Protein AF-A0A931P607-F1 (afdb_monomer_lite)

Sequence (174 aa):
MGYLLAFLASALWGLTYTLDEKVLEDLPPVKVYFLHCVVGMFISGSVWLANGGRPLGLLPSSAETANRRILLASMLIGCVAGLAIVISIVRLGASLAAILEISYPIFVLVFSWLLFGKTTNRSVLVGGSLIFLGSAIIILFGHDGPKSSHAASTRLDDPSPTVDSALESVDSSD

Radius of gyration: 27.53 Å; chains: 1; bounding box: 103×30×63 Å

Structure (mmCIF, N/CA/C/O backbone):
data_AF-A0A931P607-F1
#
_entry.id   AF-A0A931P607-F1
#
loop_
_atom_site.group_PDB
_atom_site.id
_atom_site.type_symbol
_atom_site.label_atom_id
_atom_site.label_alt_id
_atom_site.label_comp_id
_atom_site.label_asym_id
_atom_site.label_entity_id
_atom_site.label_seq_id
_atom_site.pdbx_PDB_ins_code
_atom_site.Cartn_x
_atom_site.Cartn_y
_atom_site.Cartn_z
_atom_site.occupancy
_atom_site.B_iso_or_equiv
_atom_site.auth_seq_id
_atom_site.auth_comp_id
_atom_site.auth_asym_id
_atom_site.auth_atom_id
_atom_site.pdbx_PDB_model_num
ATOM 1 N N . MET A 1 1 ? 14.491 14.700 -4.937 1.00 83.94 1 MET A N 1
ATOM 2 C CA . MET A 1 1 ? 13.032 14.695 -5.182 1.00 83.94 1 MET A CA 1
ATOM 3 C C . MET A 1 1 ? 12.350 13.427 -4.662 1.00 83.94 1 MET A C 1
ATOM 5 O O . MET A 1 1 ? 11.418 13.555 -3.885 1.00 83.94 1 MET A O 1
ATOM 9 N N . GLY A 1 2 ? 12.823 12.217 -5.003 1.00 92.25 2 GLY A N 1
ATOM 10 C CA . GLY A 1 2 ? 12.160 10.957 -4.609 1.00 92.25 2 GLY A CA 1
ATOM 11 C C . GLY A 1 2 ? 11.927 10.768 -3.102 1.00 92.25 2 GLY A C 1
ATOM 12 O O . GLY A 1 2 ? 10.820 10.422 -2.710 1.00 92.25 2 GLY A O 1
ATOM 13 N N . TYR A 1 3 ? 12.917 11.072 -2.254 1.00 92.50 3 TYR A N 1
ATOM 14 C CA . TYR A 1 3 ? 12.766 10.963 -0.793 1.00 92.50 3 TYR A CA 1
ATOM 15 C C . TYR A 1 3 ? 11.637 11.837 -0.230 1.00 92.50 3 TYR A C 1
ATOM 17 O O . TYR A 1 3 ? 10.894 11.390 0.636 1.00 92.50 3 TYR A O 1
ATOM 25 N N . LEU A 1 4 ? 11.476 13.057 -0.753 1.00 95.44 4 LEU A N 1
ATOM 26 C CA . LEU A 1 4 ? 10.411 13.967 -0.332 1.00 95.44 4 LEU A CA 1
ATOM 27 C C . LEU A 1 4 ? 9.031 13.426 -0.727 1.00 95.44 4 LEU A C 1
ATOM 29 O O . LEU A 1 4 ? 8.118 13.433 0.090 1.00 95.44 4 LEU A O 1
ATOM 33 N N . LEU A 1 5 ? 8.896 12.916 -1.955 1.00 92.81 5 LEU A N 1
ATOM 34 C CA . LEU A 1 5 ? 7.649 12.309 -2.429 1.00 92.81 5 LEU A CA 1
ATOM 35 C C . LEU A 1 5 ? 7.297 11.042 -1.642 1.00 92.81 5 LEU A C 1
ATOM 37 O O . LEU A 1 5 ? 6.137 10.854 -1.303 1.00 92.81 5 LEU A O 1
ATOM 41 N N . ALA A 1 6 ? 8.283 10.202 -1.313 1.00 92.06 6 ALA A N 1
ATOM 42 C CA . ALA A 1 6 ? 8.070 9.003 -0.502 1.00 92.06 6 ALA A CA 1
ATOM 43 C C . ALA A 1 6 ? 7.643 9.349 0.933 1.00 92.06 6 ALA A C 1
ATOM 45 O O . ALA A 1 6 ? 6.744 8.716 1.481 1.00 92.06 6 ALA A O 1
ATOM 46 N N . PHE A 1 7 ? 8.244 10.384 1.526 1.00 94.25 7 PHE A N 1
ATOM 47 C CA . PHE A 1 7 ? 7.842 10.877 2.840 1.00 94.25 7 PHE A CA 1
ATOM 48 C C . PHE A 1 7 ? 6.417 11.446 2.823 1.00 94.25 7 PHE A C 1
ATOM 50 O O . PHE A 1 7 ? 5.600 11.084 3.666 1.00 94.25 7 PHE A O 1
ATOM 57 N N . LEU A 1 8 ? 6.093 12.279 1.829 1.00 96.06 8 LEU A N 1
ATOM 58 C CA . LEU A 1 8 ? 4.743 12.813 1.654 1.00 96.06 8 LEU A CA 1
ATOM 59 C C . LEU A 1 8 ? 3.720 11.692 1.429 1.00 96.06 8 LEU A C 1
ATOM 61 O O . LEU A 1 8 ? 2.646 11.719 2.020 1.00 96.06 8 LEU A O 1
ATOM 65 N N . ALA A 1 9 ? 4.064 10.687 0.621 1.00 93.88 9 ALA A N 1
ATOM 66 C CA . ALA A 1 9 ? 3.220 9.520 0.401 1.00 93.88 9 ALA A CA 1
ATOM 67 C C . ALA A 1 9 ? 2.968 8.750 1.703 1.00 93.88 9 ALA A C 1
ATOM 69 O O . ALA A 1 9 ? 1.833 8.367 1.949 1.00 93.88 9 ALA A O 1
ATOM 70 N N . SER A 1 10 ? 3.983 8.574 2.553 1.00 93.75 10 SER A N 1
ATOM 71 C CA . SER A 1 10 ? 3.824 7.937 3.868 1.00 93.75 10 SER A CA 1
ATOM 72 C C . SER A 1 10 ? 2.842 8.704 4.763 1.00 93.75 10 SER A C 1
ATOM 74 O O . SER A 1 10 ? 1.935 8.112 5.345 1.00 93.75 10 SER A O 1
ATOM 76 N N . ALA A 1 11 ? 2.955 10.037 4.811 1.00 96.38 11 ALA A N 1
ATOM 77 C CA . ALA A 1 11 ? 2.026 10.875 5.568 1.00 96.38 11 ALA A CA 1
ATOM 78 C C . ALA A 1 11 ? 0.586 10.787 5.029 1.00 96.38 11 ALA A C 1
ATOM 80 O O . ALA A 1 11 ? -0.360 10.670 5.807 1.00 96.38 11 ALA A O 1
ATOM 81 N N . LEU A 1 12 ? 0.419 10.808 3.702 1.00 96.31 12 LEU A N 1
ATOM 82 C CA . LEU A 1 12 ? -0.889 10.668 3.061 1.00 96.31 12 LEU A CA 1
ATOM 83 C C . LEU A 1 12 ? -1.493 9.284 3.289 1.00 96.31 12 LEU A C 1
ATOM 85 O O . LEU A 1 12 ? -2.678 9.209 3.585 1.00 96.31 12 LEU A O 1
ATOM 89 N N . TRP A 1 13 ? -0.695 8.216 3.229 1.00 94.50 13 TRP A N 1
ATOM 90 C CA . TRP A 1 13 ? -1.151 6.872 3.580 1.00 94.50 13 TRP A CA 1
ATOM 91 C C . TRP A 1 13 ? -1.656 6.825 5.022 1.00 94.50 13 TRP A C 1
ATOM 93 O O . TRP A 1 13 ? -2.774 6.377 5.246 1.00 94.50 13 TRP A O 1
ATOM 103 N N . GLY A 1 14 ? -0.915 7.381 5.986 1.00 95.44 14 GLY A N 1
ATOM 104 C CA . GLY A 1 14 ? -1.381 7.470 7.375 1.00 95.44 14 GLY A CA 1
ATOM 105 C C . GLY A 1 14 ? -2.727 8.197 7.527 1.00 95.44 14 GLY A C 1
ATOM 106 O O . GLY A 1 14 ? -3.585 7.751 8.286 1.00 95.44 14 GLY A O 1
ATOM 107 N N . LEU A 1 15 ? -2.948 9.279 6.772 1.00 96.50 15 LEU A N 1
ATOM 108 C CA . LEU A 1 15 ? -4.238 9.97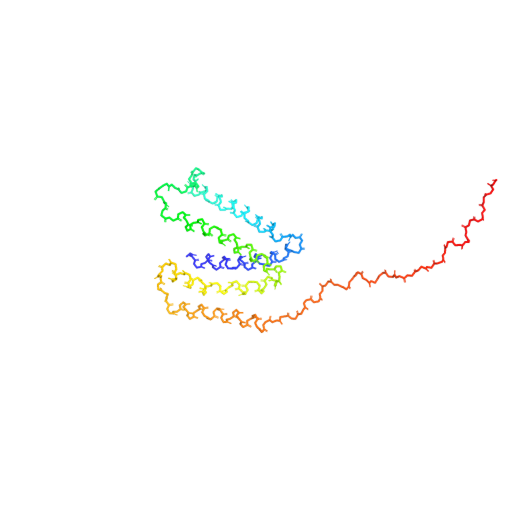5 6.730 1.00 96.50 15 LEU A CA 1
ATOM 109 C C . LEU A 1 15 ? -5.335 9.130 6.060 1.00 96.50 15 LEU A C 1
ATOM 111 O O . LEU A 1 15 ? -6.462 9.106 6.541 1.00 96.50 15 LEU A O 1
ATOM 115 N N . THR A 1 16 ? -5.025 8.419 4.975 1.00 96.25 16 THR A N 1
ATOM 116 C CA . THR A 1 16 ? -5.976 7.515 4.313 1.00 96.25 16 THR A CA 1
ATOM 117 C C . THR A 1 16 ? -6.469 6.439 5.273 1.00 96.25 16 THR A C 1
ATOM 119 O O . THR A 1 16 ? -7.667 6.217 5.341 1.00 96.25 16 THR A O 1
ATOM 122 N N . TYR A 1 17 ? -5.589 5.844 6.081 1.00 96.00 17 TYR A N 1
ATOM 123 C CA . TYR A 1 17 ? -5.980 4.843 7.078 1.00 96.00 17 TYR A CA 1
ATOM 124 C C . TYR A 1 17 ? -7.013 5.373 8.085 1.00 96.00 17 TYR A C 1
ATOM 126 O O . TYR A 1 17 ? -7.992 4.688 8.378 1.00 96.00 17 TYR A O 1
ATOM 134 N N . THR A 1 18 ? -6.819 6.588 8.607 1.00 96.25 18 THR A N 1
ATOM 135 C CA . THR A 1 18 ? -7.742 7.177 9.594 1.00 96.25 18 THR A CA 1
ATOM 136 C C . THR A 1 18 ? -9.065 7.614 8.968 1.00 96.25 18 THR A C 1
ATOM 138 O O . THR A 1 18 ? -10.119 7.456 9.583 1.00 96.25 18 THR A O 1
ATOM 141 N N . LEU A 1 19 ? -9.033 8.128 7.735 1.00 96.75 19 LEU A N 1
ATOM 142 C CA . LEU A 1 19 ? -10.242 8.452 6.980 1.00 96.75 19 LEU A CA 1
ATOM 143 C C . LEU A 1 19 ? -11.027 7.190 6.611 1.00 96.75 19 LEU A C 1
ATOM 145 O O . LEU A 1 19 ? -12.242 7.167 6.795 1.00 96.75 19 LEU A O 1
ATOM 149 N N . ASP A 1 20 ? -10.348 6.141 6.149 1.00 96.44 20 ASP A N 1
ATOM 150 C CA . ASP A 1 20 ? -10.968 4.867 5.791 1.00 96.44 20 ASP A CA 1
ATOM 151 C C . ASP A 1 20 ? -11.638 4.230 7.003 1.00 96.44 20 ASP A C 1
ATOM 153 O O . ASP A 1 20 ? -12.790 3.824 6.897 1.00 96.44 20 ASP A O 1
ATOM 157 N N . GLU A 1 21 ? -10.985 4.202 8.170 1.00 96.12 21 GLU A N 1
ATOM 158 C CA . GLU A 1 21 ? -11.602 3.702 9.407 1.00 96.12 21 GLU A CA 1
ATOM 159 C C . GLU A 1 21 ? -12.922 4.411 9.711 1.00 96.12 21 GLU A C 1
ATOM 161 O O . GLU A 1 21 ? -13.906 3.742 10.014 1.00 96.12 21 GLU A O 1
ATOM 166 N N . LYS A 1 22 ? -12.981 5.738 9.535 1.00 96.25 22 LYS A N 1
ATOM 167 C CA . LYS A 1 22 ? -14.218 6.495 9.743 1.00 96.25 22 LYS A CA 1
ATOM 168 C C . LYS A 1 22 ? -15.275 6.210 8.674 1.00 96.25 22 LYS A C 1
ATOM 170 O O . LYS A 1 22 ? -16.445 6.053 9.000 1.00 96.25 22 LYS A O 1
ATOM 175 N N . VAL A 1 23 ? -14.890 6.150 7.400 1.00 96.69 23 VAL A N 1
ATOM 176 C CA . VAL A 1 23 ? -15.819 5.895 6.284 1.00 96.69 23 VAL A CA 1
ATOM 177 C C . VAL A 1 23 ? -16.385 4.470 6.333 1.00 96.69 23 VAL A C 1
ATOM 179 O O . VAL A 1 23 ? -17.532 4.238 5.946 1.00 96.69 23 VAL A O 1
ATOM 182 N N . LEU A 1 24 ? -15.598 3.511 6.820 1.00 96.44 24 LEU A N 1
ATOM 183 C CA . LEU A 1 24 ? -15.982 2.106 6.944 1.00 96.44 24 LEU A CA 1
ATOM 184 C C . LEU A 1 24 ? -16.985 1.838 8.074 1.00 96.44 24 LEU A C 1
ATOM 186 O O . LEU A 1 24 ? -17.543 0.743 8.119 1.00 96.44 24 LEU A O 1
ATOM 190 N N . GLU A 1 25 ? -17.255 2.816 8.946 1.00 95.81 25 GLU A N 1
ATOM 191 C CA . GLU A 1 25 ? -18.375 2.744 9.895 1.00 95.81 25 GLU A CA 1
ATOM 192 C C . GLU A 1 25 ? -19.729 2.733 9.165 1.00 95.81 25 GLU A C 1
ATOM 194 O O . GLU A 1 25 ? -20.656 2.047 9.594 1.00 95.81 25 GLU A O 1
ATOM 199 N N . ASP A 1 26 ? -19.820 3.431 8.027 1.00 96.56 26 ASP A N 1
ATOM 200 C CA . ASP A 1 26 ? -21.071 3.634 7.288 1.00 96.56 26 ASP A CA 1
ATOM 201 C C . ASP A 1 26 ? -21.136 2.852 5.963 1.00 96.56 26 ASP A C 1
ATOM 203 O O . ASP A 1 26 ? -22.215 2.653 5.395 1.00 96.56 26 ASP A O 1
ATOM 207 N N . LEU A 1 27 ? -19.989 2.422 5.420 1.00 96.31 27 LEU A N 1
ATOM 208 C CA . LEU A 1 27 ? -19.894 1.817 4.090 1.00 96.31 27 LEU A CA 1
ATOM 209 C C . LEU A 1 27 ? -19.174 0.460 4.093 1.00 96.31 27 LEU A C 1
ATOM 211 O O . LEU A 1 27 ? -18.179 0.274 4.787 1.00 96.31 27 LEU A O 1
ATOM 215 N N . PRO A 1 28 ? -19.599 -0.493 3.238 1.00 96.38 28 PRO A N 1
ATOM 216 C CA . PRO A 1 28 ? -18.930 -1.784 3.140 1.00 96.38 28 PRO A CA 1
ATOM 217 C C . PRO A 1 28 ? -17.522 -1.653 2.517 1.00 96.38 28 PRO A C 1
ATOM 219 O O . PRO A 1 28 ? -17.361 -0.912 1.539 1.00 96.38 28 PRO A O 1
ATOM 222 N N . PRO A 1 29 ? -16.527 -2.451 2.968 1.00 95.25 29 PRO A N 1
ATOM 223 C CA . PRO A 1 29 ? -15.130 -2.393 2.510 1.00 95.25 29 PRO A CA 1
ATOM 224 C C . PRO A 1 29 ? -14.944 -2.400 0.997 1.00 95.25 29 PRO A C 1
ATOM 226 O O . PRO A 1 29 ? -14.197 -1.602 0.437 1.00 95.25 29 PRO A O 1
ATOM 229 N N . VAL A 1 30 ? -15.673 -3.284 0.313 1.00 96.62 30 VAL A N 1
ATOM 230 C CA . VAL A 1 30 ? -15.585 -3.438 -1.144 1.00 96.62 30 VAL A CA 1
ATOM 231 C C . VAL A 1 30 ? -15.997 -2.150 -1.861 1.00 96.62 30 VAL A C 1
ATOM 233 O O . VAL A 1 30 ? -15.389 -1.790 -2.865 1.00 96.62 30 VAL A O 1
ATOM 236 N N . LYS A 1 31 ? -17.000 -1.428 -1.342 1.00 96.44 31 LYS A N 1
ATOM 237 C CA . LYS A 1 31 ? -17.488 -0.178 -1.939 1.00 96.44 31 LYS A CA 1
ATOM 238 C C . LYS A 1 31 ? -16.485 0.957 -1.749 1.00 96.44 31 LYS A C 1
ATOM 240 O O . LYS A 1 31 ? -16.245 1.698 -2.699 1.00 96.44 31 LYS A O 1
ATOM 245 N N . VAL A 1 32 ? -15.891 1.068 -0.559 1.00 96.81 32 VAL A N 1
ATOM 246 C CA . VAL A 1 32 ? -14.844 2.063 -0.271 1.00 96.81 32 VAL A CA 1
ATOM 247 C C . VAL A 1 32 ? -13.635 1.829 -1.176 1.00 96.81 32 VAL A C 1
ATOM 249 O O . VAL A 1 32 ? -13.214 2.737 -1.891 1.00 96.81 32 VAL A O 1
ATOM 252 N N . TYR A 1 33 ? -13.156 0.584 -1.257 1.00 97.06 33 TYR A N 1
ATOM 253 C CA . TYR A 1 33 ? -12.024 0.246 -2.116 1.00 97.06 33 TYR A CA 1
ATOM 254 C C . TYR A 1 33 ? -12.319 0.473 -3.607 1.00 97.06 33 TYR A C 1
ATOM 256 O O . TYR A 1 33 ? -11.494 1.029 -4.332 1.00 97.06 33 TYR A O 1
ATOM 264 N N . PHE A 1 34 ? -13.518 0.112 -4.074 1.00 97.25 34 PHE A N 1
ATOM 265 C CA . PHE A 1 34 ? -13.935 0.400 -5.446 1.00 97.25 34 PHE A CA 1
ATOM 266 C C . PHE A 1 34 ? -13.897 1.904 -5.747 1.00 97.25 34 PHE A C 1
ATOM 268 O O . PHE A 1 34 ? -13.404 2.308 -6.801 1.00 97.25 34 PHE A O 1
ATOM 275 N N . LEU A 1 35 ? -14.355 2.745 -4.814 1.00 96.50 35 LEU A N 1
ATOM 276 C CA . LEU A 1 35 ? -14.302 4.196 -4.974 1.00 96.50 35 LEU A CA 1
ATOM 277 C C . LEU A 1 35 ? -12.855 4.714 -5.023 1.00 96.50 35 LEU A C 1
ATOM 279 O O . LEU A 1 35 ? -12.555 5.555 -5.870 1.00 96.50 35 LEU A O 1
ATOM 283 N N . HIS A 1 36 ? -11.943 4.164 -4.210 1.00 95.50 36 HIS A N 1
ATOM 284 C CA . HIS A 1 36 ? -10.504 4.444 -4.318 1.00 95.50 36 HIS A CA 1
ATOM 285 C C . HIS A 1 36 ? -9.956 4.109 -5.706 1.00 95.50 36 HIS A C 1
ATOM 287 O O . HIS A 1 36 ? -9.235 4.919 -6.289 1.00 95.50 36 HIS A O 1
ATOM 293 N N . CYS A 1 37 ? -10.326 2.960 -6.280 1.00 96.00 37 CYS A N 1
ATOM 294 C CA . CYS A 1 37 ? -9.915 2.598 -7.636 1.00 96.00 37 CYS A CA 1
ATOM 295 C C . CYS A 1 37 ? -10.455 3.577 -8.686 1.00 96.00 37 CYS A C 1
ATOM 297 O O . CYS A 1 37 ? -9.711 3.980 -9.579 1.00 96.00 37 CYS A O 1
ATOM 299 N N . VAL A 1 38 ? -11.722 3.987 -8.578 1.00 96.94 38 VAL A N 1
ATOM 300 C CA . VAL A 1 38 ? -12.342 4.942 -9.510 1.00 96.94 38 VAL A CA 1
ATOM 301 C C . VAL A 1 38 ? -11.657 6.306 -9.431 1.00 96.94 38 VAL A C 1
ATOM 303 O O . VAL A 1 38 ? -11.232 6.839 -10.455 1.00 96.94 38 VAL A O 1
ATOM 306 N N . VAL A 1 39 ? -11.485 6.858 -8.228 1.00 96.50 39 VAL A N 1
ATOM 307 C CA . VAL A 1 39 ? -10.801 8.145 -8.027 1.00 96.50 39 VAL A CA 1
ATOM 308 C C . VAL A 1 39 ? -9.342 8.058 -8.484 1.00 96.50 39 VAL A C 1
ATOM 310 O O . VAL A 1 39 ? -8.874 8.922 -9.225 1.00 96.50 39 VAL A O 1
ATOM 313 N N . GLY A 1 40 ? -8.641 6.980 -8.125 1.00 94.56 40 GLY A N 1
ATOM 314 C CA . GLY A 1 40 ? -7.271 6.719 -8.558 1.00 94.56 40 GLY A CA 1
ATOM 315 C C . GLY A 1 40 ? -7.137 6.643 -10.079 1.00 94.56 40 GLY A C 1
ATOM 316 O O . GLY A 1 40 ? -6.198 7.214 -10.635 1.00 94.56 40 GLY A O 1
ATOM 317 N N . MET A 1 41 ? -8.094 6.019 -10.770 1.00 94.12 41 MET A N 1
ATOM 318 C CA . MET A 1 41 ? -8.156 5.978 -12.234 1.00 94.12 41 MET A CA 1
ATOM 319 C C . MET A 1 41 ? -8.306 7.380 -12.835 1.00 94.12 41 MET A C 1
ATOM 321 O O . MET A 1 41 ? -7.591 7.708 -13.779 1.00 94.12 41 MET A O 1
ATOM 325 N N . PHE A 1 42 ? -9.179 8.232 -12.288 1.00 96.12 42 PHE A N 1
ATOM 326 C CA . PHE A 1 42 ? -9.340 9.602 -12.786 1.00 96.12 42 PHE A CA 1
ATOM 327 C C . PHE A 1 42 ? -8.096 10.461 -12.553 1.00 96.12 42 PHE A C 1
ATOM 329 O O . PHE A 1 42 ? -7.669 11.164 -13.469 1.00 96.12 42 PHE A O 1
ATOM 336 N N . ILE A 1 43 ? -7.483 10.385 -11.369 1.00 95.44 43 ILE A N 1
ATOM 337 C CA . ILE A 1 43 ? -6.266 11.146 -11.052 1.00 95.44 43 ILE A CA 1
ATOM 338 C C . ILE A 1 43 ? -5.113 10.689 -11.953 1.00 95.44 43 ILE A C 1
ATOM 340 O O . ILE A 1 43 ? -4.512 11.502 -12.656 1.00 95.44 43 ILE A O 1
ATOM 344 N N . SER A 1 44 ? -4.827 9.385 -11.974 1.00 91.75 44 SER A N 1
ATOM 345 C CA . SER A 1 44 ? -3.722 8.828 -12.764 1.00 91.75 44 SER A CA 1
ATOM 346 C C . SER A 1 44 ? -3.944 8.995 -14.268 1.00 91.75 44 SER A C 1
ATOM 348 O O . SER A 1 44 ? -3.019 9.387 -14.978 1.00 91.75 44 SER A O 1
ATOM 350 N N . GLY A 1 45 ? -5.172 8.792 -14.750 1.00 91.31 45 GLY A N 1
ATOM 351 C CA . GLY A 1 45 ? -5.549 9.011 -16.143 1.00 91.31 45 GLY A CA 1
ATOM 352 C C . GLY A 1 45 ? -5.386 10.469 -16.567 1.00 91.31 45 GLY A C 1
ATOM 353 O O . GLY A 1 45 ? -4.810 10.734 -17.620 1.00 91.31 45 GLY A O 1
ATOM 354 N N . SER A 1 46 ? -5.805 11.422 -15.729 1.00 92.88 46 SER A N 1
ATOM 355 C CA . SER A 1 46 ? -5.647 12.857 -16.011 1.00 92.88 46 SER A CA 1
ATOM 356 C C . SER A 1 46 ? -4.176 13.262 -16.088 1.00 92.88 46 SER A C 1
ATOM 358 O O . SER A 1 46 ? -3.776 13.953 -17.022 1.00 92.88 46 SER A O 1
ATOM 360 N N . VAL A 1 47 ? -3.350 12.788 -15.148 1.00 93.25 47 VAL A N 1
ATOM 361 C CA . VAL A 1 47 ? -1.899 13.031 -15.166 1.00 93.25 47 VAL A CA 1
ATOM 362 C C . VAL A 1 47 ? -1.266 12.406 -16.409 1.00 93.25 47 VAL A C 1
ATOM 364 O O . VAL A 1 47 ? -0.456 13.050 -17.070 1.00 93.25 47 VAL A O 1
ATOM 367 N N . TRP A 1 48 ? -1.642 11.181 -16.771 1.00 90.12 48 TRP A N 1
ATOM 368 C CA . TRP A 1 48 ? -1.117 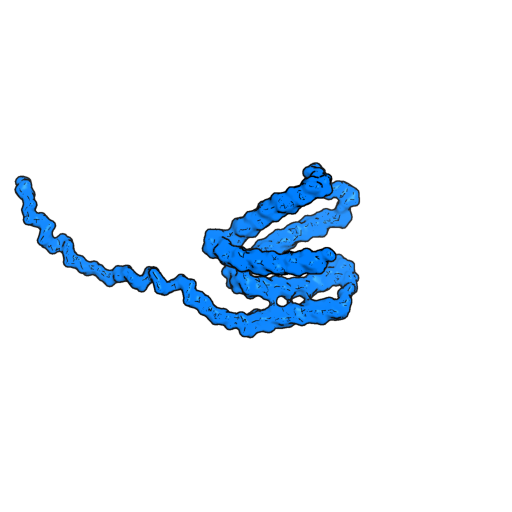10.516 -17.962 1.00 90.12 48 TRP A CA 1
ATOM 369 C C . TRP A 1 48 ? -1.464 11.268 -19.255 1.00 90.12 48 TRP A C 1
ATOM 371 O O . TRP A 1 48 ? -0.575 11.515 -20.070 1.00 90.12 48 TRP A O 1
ATOM 381 N N . LEU A 1 49 ? -2.716 11.710 -19.415 1.00 91.12 49 LEU A N 1
ATOM 382 C CA . LEU A 1 49 ? -3.140 12.532 -20.555 1.00 91.12 49 LEU A CA 1
ATOM 383 C C . LEU A 1 49 ? -2.395 13.875 -20.600 1.00 91.12 49 LEU A C 1
ATOM 385 O O . LEU A 1 49 ? -1.929 14.280 -21.664 1.00 91.12 49 LEU A O 1
ATOM 389 N N . ALA A 1 50 ? -2.213 14.534 -19.451 1.00 92.38 50 ALA A N 1
ATOM 390 C CA . ALA A 1 50 ? -1.464 15.789 -19.354 1.00 92.38 50 ALA A CA 1
ATOM 391 C C . ALA A 1 50 ? 0.018 15.638 -19.751 1.00 92.38 50 ALA A C 1
ATOM 393 O O . ALA A 1 50 ? 0.627 16.591 -20.229 1.00 92.38 50 ALA A O 1
ATOM 394 N N . ASN A 1 51 ? 0.585 14.438 -19.606 1.00 89.88 51 ASN A N 1
ATOM 395 C CA . ASN A 1 51 ? 1.952 14.110 -20.020 1.00 89.88 51 ASN A CA 1
ATOM 396 C C . ASN A 1 51 ? 2.039 13.566 -21.463 1.00 89.88 51 ASN A C 1
ATOM 398 O O . ASN A 1 51 ? 3.043 12.964 -21.840 1.00 89.88 51 ASN A O 1
ATOM 402 N N . GLY A 1 52 ? 1.003 13.766 -22.287 1.00 86.81 52 GLY A N 1
ATOM 403 C CA . GLY A 1 52 ? 0.991 13.356 -23.696 1.00 86.81 52 GLY A CA 1
ATOM 404 C C . GLY A 1 52 ? 0.575 11.902 -23.934 1.00 86.81 52 GLY A C 1
ATOM 405 O O . GLY A 1 52 ? 0.750 11.384 -25.041 1.00 86.81 52 GLY A O 1
ATOM 406 N N . GLY A 1 53 ? 0.014 11.238 -22.920 1.00 83.62 53 GLY A N 1
ATOM 407 C CA . GLY A 1 53 ? -0.581 9.914 -23.043 1.00 83.62 53 GLY A CA 1
ATOM 408 C C . GLY A 1 53 ? -1.689 9.885 -24.097 1.00 83.62 53 GLY A C 1
ATOM 409 O O . GLY A 1 53 ? -2.557 10.756 -24.136 1.00 83.62 53 GLY A O 1
ATOM 410 N N . ARG A 1 54 ? -1.664 8.883 -24.980 1.00 84.69 54 ARG A N 1
ATOM 411 C CA . ARG A 1 54 ? -2.688 8.686 -26.016 1.00 84.69 54 ARG A CA 1
ATOM 412 C C . ARG A 1 54 ? -3.610 7.550 -25.594 1.00 84.69 54 ARG A C 1
ATOM 414 O O . ARG A 1 54 ? -3.081 6.457 -25.431 1.00 84.69 54 ARG A O 1
ATOM 421 N N . PRO A 1 55 ? -4.946 7.723 -25.521 1.00 75.06 55 PRO A N 1
ATOM 422 C CA . PRO A 1 55 ? -5.878 6.692 -25.038 1.00 75.06 55 PRO A CA 1
ATOM 423 C C . PRO A 1 55 ? -5.735 5.344 -25.765 1.00 75.06 55 PRO A C 1
ATOM 425 O O . PRO A 1 55 ? -5.846 4.291 -25.146 1.00 75.06 55 PRO A O 1
ATOM 428 N N . LEU A 1 56 ? -5.385 5.364 -27.056 1.00 68.94 56 LEU A N 1
ATOM 429 C CA . LEU A 1 56 ? -5.130 4.156 -27.852 1.00 68.94 56 LEU A CA 1
ATOM 430 C C . LEU A 1 56 ? -3.830 3.406 -27.481 1.00 68.94 56 LEU A C 1
ATOM 432 O O . LEU A 1 56 ? -3.653 2.261 -27.876 1.00 68.94 56 LEU A O 1
ATOM 436 N N . GLY A 1 57 ? -2.928 4.045 -26.735 1.00 68.06 57 GLY A N 1
ATOM 437 C CA . GLY A 1 57 ? -1.676 3.491 -26.212 1.00 68.06 57 GLY A CA 1
ATOM 438 C C . GLY A 1 57 ? -1.785 2.926 -24.793 1.00 68.06 57 GLY A C 1
ATOM 439 O O . GLY A 1 57 ? -0.760 2.641 -24.186 1.00 68.06 57 GLY A O 1
ATOM 440 N N . LEU A 1 58 ? -3.000 2.774 -24.248 1.00 66.88 58 LEU A N 1
ATOM 441 C CA . LEU A 1 58 ? -3.224 2.091 -22.963 1.00 66.88 58 LEU A CA 1
ATOM 442 C C . LEU A 1 58 ? -2.829 0.612 -23.012 1.00 66.88 58 LEU A C 1
ATOM 444 O O . LEU A 1 58 ? -2.449 0.033 -21.995 1.00 66.88 58 LEU A O 1
ATOM 448 N N . LEU A 1 59 ? -2.942 -0.008 -24.188 1.00 66.56 59 LEU A N 1
ATOM 449 C CA . LEU A 1 59 ? -2.496 -1.375 -24.394 1.00 66.56 59 LEU A CA 1
ATOM 450 C C . LEU A 1 59 ? -1.005 -1.357 -24.744 1.00 66.56 59 LEU A C 1
ATOM 452 O O . LEU A 1 59 ? -0.634 -0.698 -25.720 1.00 66.56 59 LEU A O 1
ATOM 456 N N . PRO A 1 60 ? -0.153 -2.083 -23.993 1.00 64.06 60 PRO A N 1
ATOM 457 C CA . PRO A 1 60 ? 1.258 -2.188 -24.330 1.00 64.06 60 PRO A CA 1
ATOM 458 C C . PRO A 1 60 ? 1.384 -2.727 -25.754 1.00 64.06 60 PRO A C 1
ATOM 460 O O . PRO A 1 60 ? 0.776 -3.746 -26.104 1.00 64.06 60 PRO A O 1
ATOM 463 N N . SER A 1 61 ? 2.147 -2.021 -26.587 1.00 61.91 61 SER A N 1
ATOM 464 C CA . SER A 1 61 ? 2.388 -2.449 -27.964 1.00 61.91 61 SER A CA 1
ATOM 465 C C . SER A 1 61 ? 3.117 -3.801 -27.983 1.00 61.91 61 SER A C 1
ATOM 467 O O . SER A 1 61 ? 3.788 -4.189 -27.021 1.00 61.91 61 SER A O 1
ATOM 469 N N . SER A 1 62 ? 3.033 -4.530 -29.098 1.00 56.12 62 SER A N 1
ATOM 470 C CA . SER A 1 62 ? 3.729 -5.813 -29.296 1.00 56.12 62 SER A CA 1
ATOM 471 C C . SER A 1 62 ? 5.266 -5.730 -29.190 1.00 56.12 62 SER A C 1
ATOM 473 O O . SER A 1 62 ? 5.931 -6.762 -29.195 1.00 56.12 62 SER A O 1
ATOM 475 N N . ALA A 1 63 ? 5.844 -4.529 -29.062 1.00 50.88 63 ALA A N 1
ATOM 476 C CA . ALA A 1 63 ? 7.267 -4.309 -28.803 1.00 50.88 63 ALA A CA 1
ATOM 477 C C . ALA A 1 63 ? 7.612 -4.200 -27.296 1.00 50.88 63 ALA A C 1
ATOM 479 O O . ALA A 1 63 ? 8.743 -4.472 -26.910 1.00 50.88 63 ALA A O 1
ATOM 480 N N . GLU A 1 64 ? 6.644 -3.901 -26.418 1.00 57.28 64 GLU A N 1
ATOM 481 C CA . GLU A 1 64 ? 6.817 -3.804 -24.949 1.00 57.28 64 GLU A CA 1
ATOM 482 C C . GLU A 1 64 ? 6.430 -5.107 -24.214 1.00 57.28 64 GLU A C 1
ATOM 484 O O . GLU A 1 64 ? 6.141 -5.147 -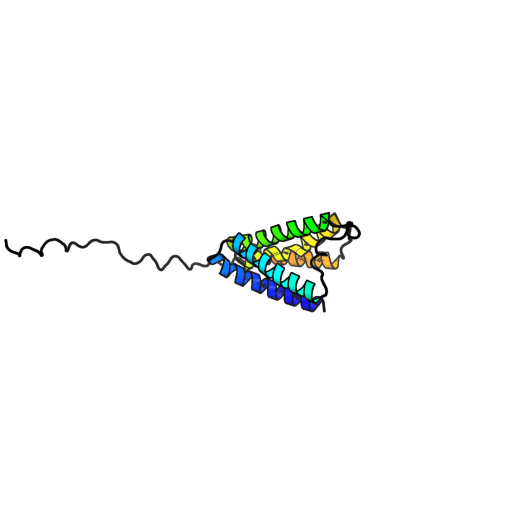23.017 1.00 57.28 64 GLU A O 1
ATOM 489 N N . THR A 1 65 ? 6.375 -6.222 -24.945 1.00 54.50 65 THR A N 1
ATOM 490 C CA . THR A 1 65 ? 5.692 -7.458 -24.516 1.00 54.50 65 THR A CA 1
ATOM 491 C C . THR A 1 65 ? 6.463 -8.274 -23.478 1.00 54.50 65 THR A C 1
ATOM 493 O O . THR A 1 65 ? 5.893 -9.188 -22.878 1.00 54.50 65 THR A O 1
ATOM 496 N N . ALA A 1 66 ? 7.722 -7.926 -23.198 1.00 55.28 66 ALA A N 1
ATOM 497 C CA . ALA A 1 66 ? 8.578 -8.682 -22.286 1.00 55.28 66 ALA A CA 1
ATOM 498 C C . ALA A 1 66 ? 8.010 -8.794 -20.860 1.00 55.28 66 ALA A C 1
ATOM 500 O O . ALA A 1 66 ? 8.386 -9.715 -20.142 1.00 55.28 66 ALA A O 1
ATOM 501 N N . ASN A 1 67 ? 7.067 -7.928 -20.457 1.00 73.69 67 ASN A N 1
ATOM 502 C CA . ASN A 1 67 ? 6.556 -7.940 -19.088 1.00 73.69 67 ASN A CA 1
ATOM 503 C C . ASN A 1 67 ? 5.036 -7.868 -18.909 1.00 73.69 67 ASN A C 1
ATOM 505 O O . ASN A 1 67 ? 4.569 -7.619 -17.799 1.00 73.69 67 ASN A O 1
ATOM 509 N N . ARG A 1 68 ? 4.234 -8.161 -19.944 1.00 79.4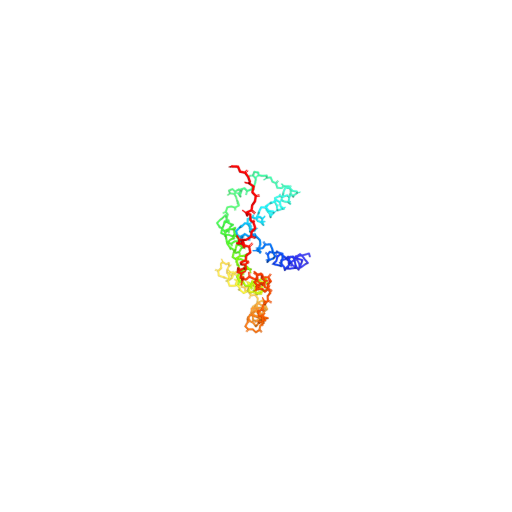4 68 ARG A N 1
ATOM 510 C CA . ARG A 1 68 ? 2.759 -8.107 -19.833 1.00 79.44 68 ARG A CA 1
ATOM 511 C C . ARG A 1 68 ? 2.209 -9.004 -18.717 1.00 79.44 68 ARG A C 1
ATOM 513 O O . ARG A 1 68 ? 1.244 -8.642 -18.053 1.00 79.44 68 ARG A O 1
ATOM 520 N N . ARG A 1 69 ? 2.829 -10.171 -18.498 1.00 83.56 69 ARG A N 1
ATOM 521 C CA . ARG A 1 69 ? 2.442 -11.103 -17.424 1.00 83.56 69 ARG A CA 1
ATOM 522 C C . ARG A 1 69 ? 2.738 -10.532 -16.038 1.00 83.56 69 ARG A C 1
ATOM 524 O O . ARG A 1 69 ? 1.876 -10.614 -15.174 1.00 83.56 69 ARG A O 1
ATOM 531 N N . ILE A 1 70 ? 3.916 -9.933 -15.844 1.00 86.25 70 ILE A N 1
ATOM 532 C CA . ILE A 1 70 ? 4.285 -9.299 -14.569 1.00 86.25 70 ILE A CA 1
ATOM 533 C C . ILE A 1 70 ? 3.420 -8.065 -14.316 1.00 86.25 70 ILE A C 1
ATOM 535 O O . ILE A 1 70 ? 2.972 -7.875 -13.193 1.00 86.25 70 ILE A O 1
ATOM 539 N N . LEU A 1 71 ? 3.113 -7.277 -15.351 1.00 86.31 71 LEU A N 1
ATOM 540 C CA . LEU A 1 71 ? 2.179 -6.158 -15.247 1.00 86.31 71 LEU A CA 1
ATOM 541 C C . LEU A 1 71 ? 0.799 -6.632 -14.776 1.00 86.31 71 LEU A C 1
ATOM 543 O O . LEU A 1 71 ? 0.297 -6.137 -13.773 1.00 86.31 71 LEU A O 1
ATOM 547 N N . LEU A 1 72 ? 0.214 -7.629 -15.450 1.00 87.38 72 LEU A N 1
ATOM 548 C CA . LEU A 1 72 ? -1.095 -8.167 -15.072 1.00 87.38 72 LEU A CA 1
ATOM 549 C C . LEU A 1 72 ? -1.082 -8.739 -13.648 1.00 87.38 72 LEU A C 1
ATOM 551 O O . LEU A 1 72 ? -1.990 -8.462 -12.868 1.00 87.38 72 LEU A O 1
ATOM 555 N N . ALA A 1 73 ? -0.039 -9.491 -13.290 1.00 90.81 73 ALA A N 1
ATOM 556 C CA . ALA A 1 73 ? 0.132 -10.011 -11.938 1.00 90.81 73 ALA A CA 1
ATOM 557 C C . ALA A 1 73 ? 0.235 -8.877 -10.907 1.00 90.81 73 ALA A C 1
ATOM 559 O O . ALA A 1 73 ? -0.433 -8.931 -9.882 1.00 90.81 73 ALA A O 1
ATOM 560 N N . SER A 1 74 ? 1.005 -7.825 -11.194 1.00 90.62 74 SER A N 1
ATOM 561 C CA . SER A 1 74 ? 1.149 -6.658 -10.319 1.00 90.62 74 SER A CA 1
ATOM 562 C C . SER A 1 74 ? -0.173 -5.922 -10.115 1.00 90.62 74 SER A C 1
ATOM 564 O O . SER A 1 74 ? -0.456 -5.504 -8.997 1.00 90.62 74 SER A O 1
ATOM 566 N N . MET A 1 75 ? -0.981 -5.762 -11.167 1.00 91.06 75 MET A N 1
ATOM 567 C CA . MET A 1 75 ? -2.299 -5.130 -11.060 1.00 91.06 75 MET A CA 1
ATOM 568 C C . MET A 1 75 ? -3.238 -5.968 -10.189 1.00 91.06 75 MET A C 1
ATOM 570 O O . MET A 1 75 ? -3.849 -5.441 -9.265 1.00 91.06 75 MET A O 1
ATOM 574 N N . LEU A 1 76 ? -3.301 -7.282 -10.429 1.00 94.38 76 LEU A N 1
ATOM 575 C CA . LEU A 1 76 ? -4.142 -8.189 -9.646 1.00 94.38 76 LEU A CA 1
ATOM 576 C C . LEU A 1 76 ? -3.716 -8.238 -8.175 1.00 94.38 76 LEU A C 1
ATOM 578 O O . LEU A 1 76 ? -4.555 -8.081 -7.292 1.00 94.38 76 LEU A O 1
ATOM 582 N N . ILE A 1 77 ? -2.420 -8.410 -7.905 1.00 95.75 77 ILE A N 1
ATOM 583 C CA . ILE A 1 77 ? -1.879 -8.455 -6.541 1.00 95.75 77 ILE A CA 1
ATOM 584 C C . ILE A 1 77 ? -2.097 -7.115 -5.838 1.00 95.75 77 ILE A C 1
ATOM 586 O O . ILE A 1 77 ? -2.506 -7.112 -4.683 1.00 95.75 77 ILE A O 1
ATOM 590 N N . GLY A 1 78 ? -1.891 -5.988 -6.527 1.00 94.81 78 GLY A N 1
ATOM 591 C CA . GLY A 1 78 ? -2.163 -4.658 -5.980 1.00 94.81 78 GLY A CA 1
ATOM 592 C C . GLY A 1 78 ? -3.632 -4.472 -5.594 1.00 94.81 78 GLY A C 1
ATOM 593 O O . GLY A 1 78 ? -3.916 -3.971 -4.508 1.00 94.81 78 GLY A O 1
ATOM 594 N N . CYS A 1 79 ? -4.564 -4.945 -6.429 1.00 95.38 79 CYS A N 1
ATOM 595 C CA . CYS A 1 79 ? -5.992 -4.916 -6.112 1.00 95.38 79 CYS A CA 1
ATOM 596 C C . CYS A 1 79 ? -6.347 -5.786 -4.902 1.00 95.38 79 CYS A C 1
ATOM 598 O O . CYS A 1 79 ? -7.085 -5.352 -4.018 1.00 95.38 79 CYS A O 1
ATOM 600 N N . VAL A 1 80 ? -5.801 -7.003 -4.840 1.00 97.19 80 VAL A N 1
ATOM 601 C CA . VAL A 1 80 ? -6.013 -7.913 -3.706 1.00 97.19 80 VAL A CA 1
ATOM 602 C C . VAL A 1 80 ? -5.420 -7.333 -2.421 1.00 97.19 80 VAL A C 1
ATOM 604 O O . VAL A 1 80 ? -6.080 -7.371 -1.387 1.00 97.19 80 VAL A O 1
ATOM 607 N N . ALA A 1 81 ? -4.217 -6.758 -2.480 1.00 96.69 81 ALA A N 1
ATOM 608 C CA . ALA A 1 81 ? -3.556 -6.136 -1.336 1.00 96.69 81 ALA A CA 1
ATOM 609 C C . ALA A 1 81 ? -4.340 -4.924 -0.815 1.00 96.69 81 ALA A C 1
ATOM 611 O O . ALA A 1 81 ? -4.599 -4.835 0.382 1.00 96.69 81 ALA A O 1
ATOM 612 N N . GLY A 1 82 ? -4.782 -4.034 -1.708 1.00 95.88 82 GLY A N 1
ATOM 613 C CA . GLY A 1 82 ? -5.583 -2.875 -1.323 1.00 95.88 82 GLY A CA 1
ATOM 614 C C . GLY A 1 82 ? -6.916 -3.272 -0.686 1.00 95.88 82 GLY A C 1
ATOM 615 O O . GLY A 1 82 ? -7.274 -2.750 0.367 1.00 95.88 82 GLY A O 1
ATOM 616 N N . LEU A 1 83 ? -7.614 -4.262 -1.251 1.00 96.94 83 LEU A N 1
ATOM 617 C CA . LEU A 1 83 ? -8.841 -4.779 -0.646 1.00 96.94 83 LEU A CA 1
ATOM 618 C C . LEU A 1 83 ? -8.575 -5.442 0.717 1.00 96.94 83 LEU A C 1
ATOM 620 O O . LEU A 1 83 ? -9.353 -5.254 1.651 1.00 96.94 83 LEU A O 1
ATOM 624 N N . ALA A 1 84 ? -7.477 -6.191 0.850 1.00 97.69 84 ALA A N 1
ATOM 625 C CA . ALA A 1 84 ? -7.086 -6.821 2.108 1.00 97.69 84 ALA A CA 1
ATOM 626 C C . ALA A 1 84 ? -6.793 -5.789 3.209 1.00 97.69 84 ALA A C 1
ATOM 628 O O . ALA A 1 84 ? -7.186 -6.014 4.351 1.00 97.69 84 ALA A O 1
ATOM 629 N N . ILE A 1 85 ? -6.169 -4.656 2.869 1.00 96.50 85 ILE A N 1
ATOM 630 C CA . ILE A 1 85 ? -5.934 -3.540 3.796 1.00 96.50 85 ILE A CA 1
ATOM 631 C C . ILE A 1 85 ? -7.254 -2.924 4.260 1.00 96.50 85 ILE A C 1
ATOM 633 O O . ILE A 1 85 ? -7.488 -2.801 5.456 1.00 96.50 85 ILE A O 1
ATOM 637 N N . VAL A 1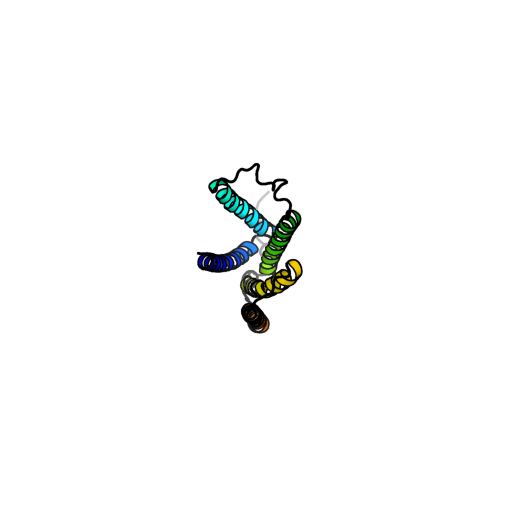 86 ? -8.163 -2.592 3.343 1.00 96.75 86 VAL A N 1
ATOM 638 C CA . VAL A 1 86 ? -9.453 -1.990 3.727 1.00 96.75 86 VAL A CA 1
ATOM 639 C C . VAL A 1 86 ? -10.257 -2.945 4.622 1.00 96.75 86 VAL A C 1
ATOM 641 O O . VAL A 1 86 ? -10.862 -2.532 5.609 1.00 96.75 86 VAL A O 1
ATOM 644 N N . ILE A 1 87 ? -10.224 -4.250 4.333 1.00 97.12 87 ILE A N 1
ATOM 645 C CA . ILE A 1 87 ? -10.849 -5.269 5.189 1.00 97.12 87 ILE A CA 1
ATOM 646 C C . ILE A 1 87 ? -10.144 -5.374 6.549 1.00 97.12 87 ILE A C 1
ATOM 648 O O . ILE A 1 87 ? -10.819 -5.557 7.565 1.00 97.12 87 ILE A O 1
ATOM 652 N N . SER A 1 88 ? -8.812 -5.279 6.597 1.00 96.50 88 SER A N 1
ATOM 653 C CA . SER A 1 88 ? -8.067 -5.369 7.855 1.00 96.50 88 SER A CA 1
ATOM 654 C C . SER A 1 88 ? -8.358 -4.183 8.772 1.00 96.50 88 SER A C 1
ATOM 656 O O . SER A 1 88 ? -8.502 -4.400 9.972 1.00 96.50 88 SER A O 1
ATOM 658 N N . ILE A 1 89 ? -8.572 -2.980 8.224 1.00 96.56 89 ILE A N 1
ATOM 659 C CA . ILE A 1 89 ? -9.000 -1.796 8.986 1.00 96.56 89 ILE A CA 1
ATOM 660 C C . ILE A 1 89 ? -10.320 -2.067 9.719 1.00 96.56 89 ILE A C 1
ATOM 662 O O . ILE A 1 89 ? -10.409 -1.816 10.915 1.00 96.56 89 ILE A O 1
ATOM 666 N N . VAL A 1 90 ? -11.317 -2.679 9.068 1.00 95.94 90 VAL A N 1
ATOM 667 C CA . VAL A 1 90 ? -12.591 -3.027 9.738 1.00 95.94 90 VAL A CA 1
ATOM 668 C C . VAL A 1 90 ? -12.402 -4.026 10.882 1.00 95.94 90 VAL A C 1
ATOM 670 O O . VAL A 1 90 ? -13.150 -4.017 11.856 1.00 95.94 90 VAL A O 1
ATOM 673 N N . ARG A 1 91 ? -11.425 -4.929 10.766 1.00 93.81 91 ARG A N 1
ATOM 674 C CA . ARG A 1 91 ? -11.208 -6.009 11.740 1.00 93.81 91 ARG A CA 1
ATOM 675 C C . ARG A 1 91 ? -10.298 -5.613 12.898 1.00 93.81 91 ARG A C 1
ATOM 677 O O . ARG A 1 91 ? -10.433 -6.188 13.973 1.00 93.81 91 ARG A O 1
ATOM 684 N N . LEU A 1 92 ? -9.354 -4.708 12.660 1.00 92.44 92 LEU A N 1
ATOM 685 C CA . LEU A 1 92 ? -8.238 -4.414 13.561 1.00 92.44 92 LEU A CA 1
ATOM 686 C C . LEU A 1 92 ? -8.153 -2.931 13.957 1.00 92.44 92 LEU A C 1
ATOM 688 O O . LEU A 1 92 ? -7.396 -2.591 14.863 1.00 92.44 92 LEU A O 1
ATOM 692 N N . GLY A 1 93 ? -8.907 -2.059 13.287 1.00 93.12 93 GLY A N 1
ATOM 693 C CA . GLY A 1 93 ? -8.753 -0.607 13.347 1.00 93.12 93 GLY A CA 1
ATOM 694 C C . GLY A 1 93 ? -7.598 -0.098 12.479 1.00 93.12 93 GLY A C 1
ATOM 695 O O . GLY A 1 93 ? -6.710 -0.856 12.075 1.00 93.12 93 GLY A O 1
ATOM 696 N N . ALA A 1 94 ? -7.588 1.209 12.205 1.00 93.38 94 ALA A N 1
ATOM 697 C CA . ALA A 1 94 ? -6.587 1.856 11.348 1.00 93.38 94 ALA A CA 1
ATOM 698 C C . ALA A 1 94 ? -5.161 1.667 11.871 1.00 93.38 94 ALA A C 1
ATOM 700 O O . ALA A 1 94 ? -4.255 1.331 11.111 1.00 93.38 94 ALA A O 1
ATOM 701 N N . SER A 1 95 ? -4.972 1.874 13.178 1.00 92.00 95 SER A N 1
ATOM 702 C CA . SER A 1 95 ? -3.651 1.859 13.814 1.00 92.00 95 SER A CA 1
ATOM 703 C C . SER A 1 95 ? -2.967 0.500 13.654 1.00 92.00 95 SER A C 1
ATOM 705 O O . SER A 1 95 ? -1.884 0.401 13.073 1.00 92.00 95 SER A O 1
ATOM 707 N N . LEU A 1 96 ? -3.629 -0.575 14.097 1.00 91.50 96 LEU A N 1
ATOM 708 C CA . LEU A 1 96 ? -3.045 -1.915 14.076 1.00 91.50 96 LEU A CA 1
ATOM 709 C C . LEU A 1 96 ? -2.893 -2.435 12.637 1.00 91.50 96 LEU A C 1
ATOM 711 O O . LEU A 1 96 ? -1.878 -3.058 12.320 1.00 91.50 96 LEU A O 1
ATOM 715 N N . ALA A 1 97 ? -3.841 -2.116 11.746 1.00 94.12 97 ALA A N 1
ATOM 716 C CA . ALA A 1 97 ? -3.732 -2.426 10.322 1.00 94.12 97 ALA A CA 1
ATOM 717 C C . ALA A 1 97 ? -2.508 -1.754 9.667 1.00 94.12 97 ALA A C 1
ATOM 719 O O . ALA A 1 97 ? -1.771 -2.425 8.944 1.00 94.12 97 ALA A O 1
ATOM 720 N N . ALA A 1 98 ? -2.249 -0.472 9.951 1.00 93.50 98 ALA A N 1
ATOM 721 C CA . ALA A 1 98 ? -1.093 0.257 9.421 1.00 93.50 98 ALA A CA 1
ATOM 722 C C . ALA A 1 98 ? 0.240 -0.282 9.970 1.00 93.50 98 ALA A C 1
ATOM 724 O O . ALA A 1 98 ? 1.200 -0.470 9.224 1.00 93.50 98 ALA A O 1
ATOM 725 N N . ILE A 1 99 ? 0.307 -0.593 11.269 1.00 92.62 99 ILE A N 1
ATOM 726 C CA . ILE A 1 99 ? 1.515 -1.157 11.897 1.00 92.62 99 ILE A CA 1
ATOM 727 C C . ILE A 1 99 ? 1.885 -2.510 11.279 1.00 92.62 99 ILE A C 1
ATOM 729 O O . ILE A 1 99 ? 3.065 -2.770 11.012 1.00 92.62 99 ILE A O 1
ATOM 733 N N . LEU A 1 100 ? 0.884 -3.368 11.047 1.00 91.56 100 LEU A N 1
ATOM 734 C CA . LEU A 1 100 ? 1.068 -4.641 10.353 1.00 91.56 100 LEU A CA 1
ATOM 735 C C . LEU A 1 100 ? 1.512 -4.428 8.908 1.00 91.56 100 LEU A C 1
ATOM 737 O O . LEU A 1 100 ? 2.412 -5.128 8.448 1.00 91.56 100 LEU A O 1
ATOM 741 N N . GLU A 1 101 ? 0.923 -3.465 8.200 1.00 93.19 101 GLU A N 1
ATOM 742 C CA . GLU A 1 101 ? 1.287 -3.170 6.816 1.00 93.19 101 GLU A CA 1
ATOM 743 C C . GLU A 1 101 ? 2.760 -2.762 6.701 1.00 93.19 101 GLU A C 1
ATOM 745 O O . GLU A 1 101 ? 3.478 -3.334 5.887 1.00 93.19 101 GLU A O 1
ATOM 750 N N . ILE A 1 102 ? 3.255 -1.872 7.570 1.00 90.88 102 ILE A N 1
ATOM 751 C CA . ILE A 1 102 ? 4.641 -1.360 7.555 1.00 90.88 102 ILE A CA 1
ATOM 752 C C . ILE A 1 102 ? 5.703 -2.471 7.691 1.00 90.88 102 ILE A C 1
ATOM 754 O O . ILE A 1 102 ? 6.875 -2.243 7.402 1.00 90.88 102 ILE A O 1
ATOM 758 N N . SER A 1 103 ? 5.320 -3.704 8.034 1.00 90.19 103 SER A N 1
ATOM 759 C CA . SER A 1 103 ? 6.198 -4.877 7.954 1.00 90.19 103 SER A CA 1
ATOM 760 C C . SER A 1 103 ? 6.580 -5.286 6.515 1.00 90.19 103 SER A C 1
ATOM 762 O O . SER A 1 103 ? 7.558 -6.013 6.328 1.00 90.19 103 SER A O 1
ATOM 764 N N . TYR A 1 104 ? 5.884 -4.787 5.480 1.00 90.94 104 TYR A N 1
ATOM 765 C CA . TYR A 1 104 ? 6.087 -5.153 4.070 1.00 90.94 104 TYR A CA 1
ATOM 766 C C . TYR A 1 104 ? 7.519 -5.025 3.520 1.00 90.94 104 TYR A C 1
ATOM 768 O O . TYR A 1 104 ? 7.858 -5.820 2.636 1.00 90.94 104 TYR A O 1
ATOM 776 N N . PRO A 1 105 ? 8.400 -4.108 3.981 1.00 90.31 105 PRO A N 1
ATOM 777 C CA . PRO A 1 105 ? 9.763 -4.021 3.475 1.00 90.31 105 PRO A CA 1
ATOM 778 C C . PRO A 1 105 ? 10.526 -5.343 3.584 1.00 90.31 105 PRO A C 1
ATOM 780 O O . PRO A 1 105 ? 11.294 -5.654 2.678 1.00 90.31 105 PRO A O 1
ATOM 783 N N . ILE A 1 106 ? 10.280 -6.171 4.612 1.00 89.31 106 ILE A N 1
ATOM 784 C CA . ILE A 1 106 ? 10.919 -7.495 4.703 1.00 89.31 106 ILE A CA 1
ATOM 785 C C . ILE A 1 106 ? 10.453 -8.423 3.575 1.00 89.31 106 ILE A C 1
ATOM 787 O O . ILE A 1 106 ? 11.268 -9.089 2.938 1.00 89.31 106 ILE A O 1
ATOM 791 N N . PHE A 1 107 ? 9.155 -8.406 3.260 1.00 90.88 107 PHE A N 1
ATOM 792 C CA . PHE A 1 107 ? 8.577 -9.185 2.170 1.00 90.88 107 PHE A CA 1
ATOM 793 C C . PHE A 1 107 ? 9.069 -8.683 0.808 1.00 90.88 107 PHE A C 1
ATOM 795 O O . PHE A 1 107 ? 9.371 -9.491 -0.067 1.00 90.88 107 PHE A O 1
ATOM 802 N N . VAL A 1 108 ? 9.260 -7.369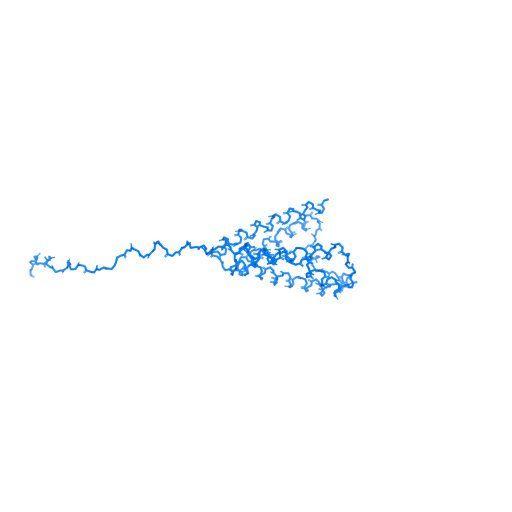 0.644 1.00 91.00 108 VAL A N 1
ATOM 803 C CA . VAL A 1 108 ? 9.884 -6.788 -0.556 1.00 91.00 108 VAL A CA 1
ATOM 804 C C . VAL A 1 108 ? 11.297 -7.333 -0.757 1.00 91.00 108 VAL A C 1
ATOM 806 O O . VAL A 1 108 ? 11.652 -7.671 -1.884 1.00 91.00 108 VAL A O 1
ATOM 809 N N . LEU A 1 109 ? 12.095 -7.478 0.306 1.00 89.44 109 LEU A N 1
ATOM 810 C CA . LEU A 1 109 ? 13.431 -8.076 0.203 1.00 89.44 109 LEU A CA 1
ATOM 811 C C . LEU A 1 109 ? 13.374 -9.541 -0.224 1.00 89.44 109 LEU A C 1
ATOM 813 O O . LEU A 1 109 ? 14.102 -9.936 -1.136 1.00 89.44 109 LEU A O 1
ATOM 817 N N . VAL A 1 110 ? 12.491 -10.324 0.402 1.00 89.81 110 VAL A N 1
ATOM 818 C CA . VAL A 1 110 ? 12.301 -11.747 0.090 1.00 89.81 110 VAL A CA 1
ATOM 819 C C . VAL A 1 110 ? 11.874 -11.929 -1.366 1.00 89.81 110 VAL A C 1
ATOM 821 O O . VAL A 1 110 ? 12.506 -12.689 -2.097 1.00 89.81 110 VAL A O 1
ATOM 824 N N . PHE A 1 111 ? 10.853 -11.202 -1.826 1.00 91.75 111 PHE A N 1
ATOM 825 C CA . PHE A 1 111 ? 10.359 -11.323 -3.198 1.00 91.75 111 PHE A CA 1
ATOM 826 C C . PHE A 1 111 ? 11.317 -10.727 -4.229 1.00 91.75 111 PHE A C 1
ATOM 828 O O . PHE A 1 111 ? 11.441 -11.275 -5.320 1.00 91.75 111 PHE A O 1
ATOM 835 N N . SER A 1 112 ? 12.043 -9.654 -3.900 1.00 89.56 112 SER A N 1
ATOM 836 C CA . SER A 1 112 ? 13.068 -9.092 -4.789 1.00 89.56 112 SER A CA 1
ATOM 837 C C . SER A 1 112 ? 14.205 -10.087 -5.037 1.00 89.56 112 SER A C 1
ATOM 839 O O . SER A 1 112 ? 14.653 -10.257 -6.175 1.00 89.56 112 SER A O 1
ATOM 841 N N . TRP A 1 113 ? 14.633 -10.791 -3.987 1.00 89.62 113 TRP A N 1
ATOM 842 C CA . TRP A 1 113 ? 15.620 -11.858 -4.098 1.00 89.62 113 TRP A CA 1
ATOM 843 C C . TRP A 1 113 ? 15.064 -13.071 -4.859 1.00 89.62 113 TRP A C 1
ATOM 845 O O . TRP A 1 113 ? 15.696 -13.531 -5.806 1.00 89.62 113 TRP A O 1
ATOM 855 N N . LEU A 1 114 ? 13.862 -13.542 -4.509 1.00 90.69 114 LEU A N 1
ATOM 856 C CA . LEU A 1 114 ? 13.263 -14.752 -5.083 1.00 90.69 114 LEU A CA 1
ATOM 857 C C . LEU A 1 114 ? 12.864 -14.598 -6.560 1.00 90.69 114 LEU A C 1
ATOM 859 O O . LEU A 1 114 ? 13.073 -15.515 -7.348 1.00 90.69 114 LEU A O 1
ATOM 863 N N . LEU A 1 115 ? 12.276 -13.458 -6.941 1.00 88.69 115 LEU A N 1
ATOM 864 C CA . LEU A 1 115 ? 11.731 -13.241 -8.287 1.00 88.69 115 LEU A CA 1
ATOM 865 C C . LEU A 1 115 ? 12.752 -12.649 -9.261 1.00 88.69 115 LEU A C 1
ATOM 867 O O . LEU A 1 115 ? 12.667 -12.907 -10.459 1.00 88.69 115 LEU A O 1
ATOM 871 N N . PHE A 1 116 ? 13.695 -11.838 -8.769 1.00 88.12 116 PHE A N 1
ATOM 872 C CA . PHE A 1 116 ? 14.619 -11.082 -9.623 1.00 88.12 116 PHE A CA 1
ATOM 873 C C . PHE A 1 116 ? 16.098 -11.371 -9.347 1.00 88.12 116 PHE A C 1
ATOM 875 O O . PHE A 1 116 ? 16.953 -10.776 -10.002 1.00 88.12 116 PHE A O 1
ATOM 882 N N . GLY A 1 117 ? 16.423 -12.240 -8.382 1.00 83.38 117 GLY A N 1
ATOM 883 C CA . GLY A 1 117 ? 17.803 -12.610 -8.052 1.00 83.38 117 GLY A CA 1
ATOM 884 C C . GLY A 1 117 ? 18.655 -11.451 -7.528 1.00 83.38 117 GLY A C 1
ATOM 885 O O . GLY A 1 117 ? 19.883 -11.535 -7.533 1.00 83.38 117 GLY A O 1
ATOM 886 N N . LYS A 1 118 ? 18.037 -10.340 -7.108 1.00 82.88 118 LYS A N 1
ATOM 887 C CA . LYS A 1 118 ? 18.768 -9.143 -6.678 1.00 82.88 118 LYS A CA 1
ATOM 888 C C . LYS A 1 118 ? 19.398 -9.376 -5.309 1.00 82.88 118 LYS A C 1
ATOM 890 O O . LYS A 1 118 ? 18.727 -9.798 -4.369 1.00 82.88 118 LYS A O 1
ATOM 895 N N . THR A 1 119 ? 20.689 -9.074 -5.189 1.00 79.06 119 THR A N 1
ATOM 896 C CA . THR A 1 119 ? 21.402 -9.140 -3.913 1.00 79.06 119 THR A CA 1
ATOM 897 C C . THR A 1 119 ? 21.061 -7.919 -3.064 1.00 79.06 119 THR A C 1
ATOM 899 O O . THR A 1 119 ? 21.177 -6.771 -3.492 1.00 79.06 119 THR A O 1
ATOM 902 N N . THR A 1 120 ? 20.603 -8.169 -1.841 1.00 74.12 120 THR A N 1
ATOM 903 C CA . THR A 1 120 ? 20.202 -7.111 -0.911 1.00 74.12 120 THR A CA 1
ATOM 904 C C . THR A 1 120 ? 21.396 -6.647 -0.082 1.00 74.12 120 THR A C 1
ATOM 906 O O . THR A 1 120 ? 22.165 -7.455 0.439 1.00 74.12 120 THR A O 1
ATOM 909 N N . ASN A 1 121 ? 21.544 -5.331 0.079 1.00 83.88 121 ASN A N 1
ATOM 910 C CA . ASN A 1 121 ? 22.556 -4.745 0.953 1.00 83.88 121 ASN A CA 1
ATOM 911 C C . ASN A 1 121 ? 22.295 -5.138 2.423 1.00 83.88 121 ASN A C 1
ATOM 913 O O . ASN A 1 121 ? 21.167 -5.034 2.910 1.00 83.88 121 ASN A O 1
ATOM 917 N N . ARG A 1 122 ? 23.349 -5.538 3.147 1.00 85.88 122 ARG A N 1
ATOM 918 C CA . ARG A 1 122 ? 23.290 -5.902 4.573 1.00 85.88 122 ARG A CA 1
ATOM 919 C C . ARG A 1 122 ? 22.627 -4.819 5.430 1.00 85.88 122 ARG A C 1
ATOM 921 O O . ARG A 1 122 ? 21.855 -5.155 6.320 1.00 85.88 122 ARG A O 1
ATOM 928 N N . SER A 1 123 ? 22.843 -3.538 5.126 1.00 85.25 123 SER A N 1
ATOM 929 C CA . SER A 1 123 ? 22.205 -2.434 5.858 1.00 85.25 123 SER A CA 1
ATOM 930 C C . SER A 1 123 ? 20.681 -2.426 5.708 1.00 85.25 123 SER A C 1
ATOM 932 O O . SER A 1 123 ? 19.969 -2.102 6.653 1.00 85.25 123 SER A O 1
ATOM 934 N N . VAL A 1 124 ? 20.167 -2.824 4.541 1.00 84.69 124 VAL A N 1
ATOM 935 C CA . VAL A 1 124 ? 18.721 -2.888 4.278 1.00 84.69 124 VAL A CA 1
ATOM 936 C C . VAL A 1 124 ? 18.094 -4.084 4.995 1.00 84.69 124 VAL A C 1
ATOM 938 O O . VAL A 1 124 ? 16.987 -3.966 5.507 1.00 84.69 124 VAL A O 1
ATOM 941 N N . LEU A 1 125 ? 18.817 -5.204 5.110 1.00 86.25 125 LEU A N 1
ATOM 942 C CA . LEU A 1 125 ? 18.383 -6.341 5.930 1.00 86.25 125 LEU A CA 1
ATOM 943 C C . LEU A 1 125 ? 18.267 -5.961 7.409 1.00 86.25 125 LEU A C 1
ATOM 945 O O . LEU A 1 125 ? 17.260 -6.278 8.039 1.00 86.25 125 LEU A O 1
ATOM 949 N N . VAL A 1 126 ? 19.261 -5.251 7.951 1.00 89.94 126 VAL A N 1
ATOM 950 C CA . VAL A 1 126 ? 19.233 -4.781 9.346 1.00 89.94 126 VAL A CA 1
ATOM 951 C C . VAL A 1 126 ? 18.080 -3.799 9.561 1.00 89.94 126 VAL A C 1
ATOM 953 O O . VAL A 1 126 ? 17.278 -3.996 10.469 1.00 89.94 126 VAL A O 1
ATOM 956 N N . GLY A 1 127 ? 17.941 -2.790 8.695 1.00 88.62 127 GLY A N 1
ATOM 957 C CA . GLY A 1 127 ? 16.850 -1.816 8.785 1.00 88.62 127 GLY A CA 1
ATOM 958 C C . GLY A 1 127 ? 15.464 -2.456 8.660 1.00 88.62 127 GLY A C 1
ATOM 959 O O . GLY A 1 127 ? 14.594 -2.198 9.485 1.00 88.62 127 GLY A O 1
ATOM 960 N N . GLY A 1 128 ? 15.269 -3.349 7.686 1.00 87.88 128 GLY A N 1
ATOM 961 C CA . GLY A 1 128 ? 14.015 -4.089 7.513 1.00 87.88 128 GLY A CA 1
ATOM 962 C C . GLY A 1 128 ? 13.683 -4.988 8.706 1.00 87.88 128 GLY A C 1
ATOM 963 O O . GLY A 1 128 ? 12.526 -5.058 9.112 1.00 87.88 128 GLY A O 1
ATOM 964 N N . SER A 1 129 ? 14.693 -5.615 9.317 1.00 87.88 129 SER A N 1
ATOM 965 C CA . SER A 1 129 ? 14.510 -6.423 10.531 1.00 87.88 129 SER A CA 1
ATOM 966 C C . SER A 1 129 ? 14.094 -5.566 11.726 1.00 87.88 129 SER A C 1
ATOM 968 O O . SER A 1 129 ? 13.228 -5.975 12.492 1.00 87.88 129 SER A O 1
ATOM 970 N N . LEU A 1 130 ? 14.665 -4.365 11.871 1.00 91.56 130 LEU A N 1
ATOM 971 C CA . LEU A 1 130 ? 14.283 -3.419 12.924 1.00 91.56 130 LEU A CA 1
ATOM 972 C C . LEU A 1 130 ? 12.855 -2.899 12.740 1.00 91.56 130 LEU A C 1
ATOM 974 O O . LEU A 1 130 ? 12.129 -2.802 13.723 1.00 91.56 130 LEU A O 1
ATOM 978 N N . ILE A 1 131 ? 12.437 -2.613 11.503 1.00 90.75 131 ILE A N 1
ATOM 979 C CA . ILE A 1 131 ? 11.050 -2.236 11.194 1.00 90.75 131 ILE A CA 1
ATOM 980 C C . ILE A 1 131 ? 10.103 -3.373 11.581 1.00 90.75 131 ILE A C 1
ATOM 982 O O . ILE A 1 131 ? 9.148 -3.153 12.319 1.00 90.75 131 ILE A O 1
ATOM 986 N N . PHE A 1 132 ? 10.402 -4.598 11.139 1.00 89.81 132 PHE A N 1
ATOM 987 C CA . PHE A 1 132 ? 9.588 -5.770 11.449 1.00 89.81 132 PHE A CA 1
ATOM 988 C C . PHE A 1 132 ? 9.485 -6.017 12.960 1.00 89.81 132 PHE A C 1
ATOM 990 O O . PHE A 1 132 ? 8.395 -6.241 13.483 1.00 89.81 132 PHE A O 1
ATOM 997 N N . LEU A 1 133 ? 10.612 -5.933 13.672 1.00 91.69 133 LEU A N 1
ATOM 998 C CA . LEU A 1 133 ? 10.656 -6.099 15.121 1.00 91.69 133 LEU A CA 1
ATOM 999 C C . LEU A 1 133 ? 9.896 -4.979 15.843 1.00 91.69 133 LEU A C 1
ATOM 1001 O O . LEU A 1 133 ? 9.164 -5.261 16.786 1.00 91.69 133 LEU A O 1
ATOM 1005 N N . GLY A 1 134 ? 10.022 -3.733 15.383 1.00 90.62 134 GLY A N 1
ATOM 1006 C CA . GLY A 1 134 ? 9.258 -2.597 15.895 1.00 90.62 134 GLY A CA 1
ATOM 1007 C C . GLY A 1 134 ? 7.752 -2.810 15.748 1.00 90.62 134 GLY A C 1
ATOM 1008 O O . GLY A 1 134 ? 7.026 -2.700 16.734 1.00 90.62 134 GLY A O 1
ATOM 1009 N N . SER A 1 135 ? 7.290 -3.211 14.558 1.00 88.69 135 SER A N 1
ATOM 1010 C CA . SER A 1 135 ? 5.886 -3.572 14.335 1.00 88.69 135 SER A CA 1
ATOM 1011 C C . SER A 1 135 ? 5.441 -4.708 15.261 1.00 88.69 135 SER A C 1
ATOM 1013 O O . SER A 1 135 ? 4.396 -4.600 15.899 1.00 88.69 135 SER A O 1
ATOM 1015 N N . ALA A 1 136 ? 6.244 -5.770 15.397 1.00 88.00 136 ALA A N 1
ATOM 1016 C CA . ALA A 1 136 ? 5.932 -6.902 16.270 1.00 88.00 136 ALA A CA 1
ATOM 1017 C C . ALA A 1 136 ? 5.809 -6.492 17.748 1.00 88.00 136 ALA A C 1
ATOM 1019 O O . ALA A 1 136 ? 4.887 -6.938 18.427 1.00 88.00 136 ALA A O 1
ATOM 1020 N N . ILE A 1 137 ? 6.692 -5.617 18.240 1.00 89.50 137 ILE A N 1
ATOM 1021 C CA . ILE A 1 137 ? 6.626 -5.085 19.609 1.00 89.50 137 ILE A CA 1
ATOM 1022 C C . ILE A 1 137 ? 5.315 -4.328 19.823 1.00 89.50 137 ILE A C 1
ATOM 1024 O O . ILE A 1 137 ? 4.626 -4.580 20.808 1.00 89.50 137 ILE A O 1
ATOM 1028 N N . ILE A 1 138 ? 4.940 -3.436 18.903 1.00 87.44 138 ILE A N 1
ATOM 1029 C CA . ILE A 1 138 ? 3.705 -2.657 19.047 1.00 87.44 138 ILE A CA 1
ATOM 1030 C C . ILE A 1 138 ? 2.477 -3.577 19.017 1.00 87.44 138 ILE A C 1
ATOM 1032 O O . ILE A 1 138 ? 1.553 -3.384 19.793 1.00 87.44 138 ILE A O 1
ATOM 1036 N N . ILE A 1 139 ? 2.472 -4.621 18.190 1.00 86.00 139 ILE A N 1
ATOM 1037 C CA . ILE A 1 139 ? 1.350 -5.570 18.138 1.00 86.00 139 ILE A CA 1
ATOM 1038 C C . ILE A 1 139 ? 1.240 -6.389 19.431 1.00 86.00 139 ILE A C 1
ATOM 1040 O O . ILE A 1 139 ? 0.137 -6.617 19.923 1.00 86.00 139 ILE A O 1
ATOM 1044 N N . LEU A 1 140 ? 2.368 -6.852 19.978 1.00 86.12 140 LEU A N 1
ATOM 1045 C CA . LEU A 1 140 ? 2.385 -7.719 21.160 1.00 86.12 140 LEU A CA 1
ATOM 1046 C C . LEU A 1 140 ? 2.154 -6.957 22.470 1.00 86.12 140 LEU A C 1
ATOM 1048 O O . LEU A 1 140 ? 1.590 -7.521 23.405 1.00 86.12 140 LEU A O 1
ATOM 1052 N N . PHE A 1 141 ? 2.597 -5.701 22.548 1.00 84.44 141 PHE A N 1
ATOM 1053 C CA . PHE A 1 141 ? 2.612 -4.926 23.793 1.00 84.44 141 PHE A CA 1
ATOM 1054 C C . PHE A 1 141 ? 1.809 -3.622 23.732 1.00 84.44 141 PHE A C 1
ATOM 1056 O O . PHE A 1 141 ? 1.495 -3.062 24.776 1.00 84.44 141 PHE A O 1
ATOM 1063 N N . GLY A 1 142 ? 1.457 -3.135 22.544 1.00 72.44 142 GLY A N 1
ATOM 1064 C CA . GLY A 1 142 ? 0.726 -1.881 22.329 1.00 72.44 142 GLY A CA 1
ATOM 1065 C C . GLY A 1 142 ? -0.794 -2.030 22.373 1.00 72.44 142 GLY A C 1
ATOM 1066 O O . GLY A 1 142 ? -1.491 -1.337 21.638 1.00 72.44 142 GLY A O 1
ATOM 1067 N N . HIS A 1 143 ? -1.321 -2.949 23.187 1.00 61.00 143 HIS A N 1
ATOM 1068 C CA . HIS A 1 143 ? -2.764 -3.094 23.363 1.00 61.00 143 HIS A CA 1
ATOM 1069 C C . HIS A 1 143 ? -3.309 -1.905 24.165 1.00 61.00 143 HIS A C 1
ATOM 1071 O O . HIS A 1 143 ? -3.319 -1.926 25.396 1.00 61.00 143 HIS A O 1
ATOM 1077 N N . ASP A 1 144 ? -3.782 -0.872 23.473 1.00 63.84 144 ASP A N 1
ATOM 1078 C CA . ASP A 1 144 ? -4.663 0.117 24.083 1.00 63.84 144 ASP A CA 1
ATOM 1079 C C . ASP A 1 144 ? -6.002 -0.576 24.388 1.00 63.84 144 ASP A C 1
ATOM 1081 O O . ASP A 1 144 ? -6.600 -1.209 23.516 1.00 63.84 144 ASP A O 1
ATOM 1085 N N . GLY A 1 145 ? -6.428 -0.531 25.655 1.00 46.25 145 GLY A N 1
ATOM 1086 C CA . GLY A 1 145 ? -7.608 -1.235 26.167 1.00 46.25 145 GLY A CA 1
ATOM 1087 C C . GLY A 1 145 ? -8.909 -0.944 25.398 1.00 46.25 145 GLY A C 1
ATOM 1088 O O . GLY A 1 145 ? -8.980 -0.005 24.602 1.00 46.25 145 GLY A O 1
ATOM 1089 N N . PRO A 1 146 ? -9.972 -1.738 25.630 1.00 38.91 146 PRO A N 1
ATOM 1090 C CA . PRO A 1 146 ? -11.192 -1.677 24.834 1.00 38.91 146 PRO A CA 1
ATOM 1091 C C . PRO A 1 146 ? -11.768 -0.257 24.805 1.00 38.91 146 PRO A C 1
ATOM 1093 O O . PRO A 1 146 ? -12.061 0.322 25.852 1.00 38.91 146 PRO A O 1
ATOM 1096 N N . LYS A 1 147 ? -11.997 0.284 23.600 1.00 49.25 147 LYS A N 1
ATOM 1097 C CA . LYS A 1 147 ? -12.849 1.465 23.400 1.00 49.25 147 LYS A CA 1
ATOM 1098 C C . LYS A 1 147 ? -14.289 1.089 23.769 1.00 49.25 147 LYS A C 1
ATOM 1100 O O . LYS A 1 147 ? -15.100 0.751 22.911 1.00 49.25 147 LYS A O 1
ATOM 1105 N N . SER A 1 148 ? -14.621 1.123 25.059 1.00 47.69 148 SER A N 1
ATOM 1106 C CA . SER A 1 148 ? -16.000 1.041 25.533 1.00 47.69 148 SER A CA 1
ATOM 1107 C C . SER A 1 148 ? -16.707 2.367 25.253 1.00 47.69 148 SER A C 1
ATOM 1109 O O . SER A 1 148 ? -16.776 3.236 26.117 1.00 47.69 148 SER A O 1
ATOM 1111 N N . SER A 1 149 ? -17.226 2.559 24.044 1.00 45.25 149 SER A N 1
ATOM 1112 C CA . SER A 1 149 ? -18.258 3.575 23.823 1.00 45.25 149 SER A CA 1
ATOM 1113 C C . SER A 1 149 ? -19.032 3.313 22.537 1.00 45.25 149 SER A C 1
ATOM 1115 O O . SER A 1 149 ? -18.656 3.805 21.483 1.00 45.25 149 SER A O 1
ATOM 1117 N N . HIS A 1 150 ? -20.101 2.518 22.646 1.00 43.47 150 HIS A N 1
ATOM 1118 C CA . HIS A 1 150 ? -21.423 2.758 22.034 1.00 43.47 150 HIS A CA 1
ATOM 1119 C C . HIS A 1 150 ? -22.362 1.567 22.299 1.00 43.47 150 HIS A C 1
ATOM 1121 O O . HIS A 1 150 ? -22.775 0.842 21.403 1.00 43.47 150 HIS A O 1
ATOM 1127 N N . ALA A 1 151 ? -22.697 1.351 23.575 1.00 38.50 151 ALA A N 1
ATOM 1128 C CA . ALA A 1 151 ? -23.802 0.469 23.977 1.00 38.50 151 ALA A CA 1
ATOM 1129 C C . ALA A 1 151 ? -24.494 0.938 25.277 1.00 38.50 151 ALA A C 1
ATOM 1131 O O . ALA A 1 151 ? -25.077 0.129 25.991 1.00 38.50 151 ALA A O 1
ATOM 1132 N N . ALA A 1 152 ? -24.416 2.233 25.613 1.00 41.94 152 ALA A N 1
ATOM 1133 C CA . ALA A 1 152 ? -24.883 2.764 26.901 1.00 41.94 152 ALA A CA 1
ATOM 1134 C C . ALA A 1 152 ? -25.774 4.018 26.782 1.00 41.94 152 ALA A C 1
ATOM 1136 O O . ALA A 1 152 ? -25.732 4.878 27.653 1.00 41.94 152 ALA A O 1
ATOM 1137 N N . SER A 1 153 ? -26.581 4.143 25.719 1.00 45.06 153 SER A N 1
ATOM 1138 C CA . SER A 1 153 ? -27.556 5.249 25.610 1.00 45.06 153 SER A CA 1
ATOM 1139 C C . SER A 1 153 ? -28.900 4.875 24.961 1.00 45.06 153 SER A C 1
ATOM 1141 O O . SER A 1 153 ? -29.652 5.762 24.575 1.00 45.06 153 SER A O 1
ATOM 1143 N N . THR A 1 154 ? -29.248 3.590 24.826 1.00 48.22 154 THR A N 1
ATOM 1144 C CA . THR A 1 154 ? -30.532 3.201 24.185 1.00 48.22 154 THR A CA 1
ATOM 1145 C C . THR A 1 154 ? -31.317 2.147 24.969 1.00 48.22 154 THR A C 1
ATOM 1147 O O . THR A 1 154 ? -32.166 1.456 24.420 1.00 48.22 154 THR A O 1
ATOM 1150 N N . ARG A 1 155 ? -31.048 1.991 26.269 1.00 45.53 155 ARG A N 1
ATOM 1151 C CA . ARG A 1 155 ? -31.844 1.128 27.161 1.00 45.53 155 ARG A CA 1
ATOM 1152 C C . ARG A 1 155 ? -32.035 1.769 28.531 1.00 45.53 155 ARG A C 1
ATOM 1154 O O . ARG A 1 155 ? -31.653 1.195 29.540 1.00 45.53 155 ARG A O 1
ATOM 1161 N N . LEU A 1 156 ? -32.601 2.968 28.541 1.00 51.31 156 LEU A N 1
ATOM 1162 C CA . LEU A 1 156 ? -33.280 3.543 29.700 1.00 51.31 156 LEU A CA 1
ATOM 1163 C C . LEU A 1 156 ? -34.466 4.366 29.182 1.00 51.31 156 LEU A C 1
ATOM 1165 O O . LEU A 1 156 ? -34.474 5.572 29.335 1.00 51.31 156 LEU A O 1
ATOM 1169 N N . ASP A 1 157 ? -35.417 3.698 28.528 1.00 49.62 157 ASP A N 1
ATOM 1170 C CA . ASP A 1 157 ? -36.803 4.166 28.395 1.00 49.62 157 ASP A CA 1
ATOM 1171 C C . ASP A 1 157 ? -37.711 2.930 28.551 1.00 49.62 157 ASP A C 1
ATOM 1173 O O . ASP A 1 157 ? -38.078 2.245 27.600 1.00 49.62 157 ASP A O 1
ATOM 1177 N N . ASP A 1 158 ? -37.844 2.570 29.828 1.00 48.38 158 ASP A N 1
ATOM 1178 C CA . ASP A 1 158 ? -39.019 2.065 30.551 1.00 48.38 158 ASP A CA 1
ATOM 1179 C C . ASP A 1 158 ? -39.915 0.940 29.971 1.00 48.38 158 ASP A C 1
ATOM 1181 O O . ASP A 1 158 ? -40.603 1.116 28.963 1.00 48.38 158 ASP A O 1
ATOM 1185 N N . PRO A 1 159 ? -40.039 -0.197 30.686 1.00 55.16 159 PRO A N 1
ATOM 1186 C CA . PRO A 1 159 ? -41.204 -1.061 30.641 1.00 55.16 159 PRO A CA 1
ATOM 1187 C C . PRO A 1 159 ? -42.071 -0.896 31.909 1.00 55.16 159 PRO A C 1
ATOM 1189 O O . PRO A 1 159 ? -41.712 -1.423 32.959 1.00 55.16 159 PRO A O 1
ATOM 1192 N N . SER A 1 160 ? -43.285 -0.340 31.800 1.00 45.88 160 SER A N 1
ATOM 1193 C CA . SER A 1 160 ? -44.474 -0.950 32.434 1.00 45.88 160 SER A CA 1
ATOM 1194 C C . SER A 1 160 ? -45.806 -0.344 31.949 1.00 45.88 160 SER A C 1
ATOM 1196 O O . SER A 1 160 ? -45.862 0.832 31.596 1.00 45.88 160 SER A O 1
ATOM 1198 N N . PRO A 1 161 ? -46.892 -1.142 31.911 1.00 54.53 161 PRO A N 1
ATOM 1199 C CA . PRO A 1 161 ? -48.223 -0.695 31.525 1.00 54.53 161 PRO A CA 1
ATOM 1200 C C . PRO A 1 161 ? -49.005 -0.219 32.759 1.00 54.53 161 PRO A C 1
ATOM 1202 O O . PRO A 1 161 ? -49.294 -1.012 33.655 1.00 54.53 161 PRO A O 1
ATOM 1205 N N . THR A 1 162 ? -49.414 1.047 32.800 1.00 49.25 162 THR A N 1
ATOM 1206 C CA . THR A 1 162 ? -50.367 1.545 33.803 1.00 49.25 162 THR A CA 1
ATOM 1207 C C . THR A 1 162 ? -51.724 1.792 33.156 1.00 49.25 162 THR A C 1
ATOM 1209 O O . THR A 1 162 ? -51.934 2.761 32.439 1.00 49.25 162 THR A O 1
ATOM 1212 N N . VAL A 1 163 ? -52.603 0.812 33.368 1.00 57.59 163 VAL A N 1
ATOM 1213 C CA . VAL A 1 163 ? -54.041 0.921 33.663 1.00 57.59 163 VAL A CA 1
ATOM 1214 C C . VAL A 1 163 ? -54.579 2.362 33.674 1.00 57.59 163 VAL A C 1
ATOM 1216 O O . VAL A 1 163 ? -54.568 2.995 34.719 1.00 57.59 163 VAL A O 1
ATOM 1219 N N . ASP A 1 164 ? -55.062 2.859 32.532 1.00 49.47 164 ASP A N 1
ATOM 1220 C CA . ASP A 1 164 ? -55.880 4.089 32.465 1.00 49.47 164 ASP A CA 1
ATOM 1221 C C . ASP A 1 164 ? -56.741 4.141 31.182 1.00 49.47 164 ASP A C 1
ATOM 1223 O O . ASP A 1 164 ? -56.821 5.127 30.459 1.00 49.47 164 ASP A O 1
ATOM 1227 N N . SER A 1 165 ? -57.370 3.012 30.837 1.00 50.66 165 SER A N 1
ATOM 1228 C CA . SER A 1 165 ? -58.395 2.950 29.771 1.00 50.66 165 SER A CA 1
ATOM 1229 C C . SER A 1 165 ? -59.681 2.239 30.202 1.00 50.66 165 SER A C 1
ATOM 1231 O O . SER A 1 165 ? -60.540 1.928 29.382 1.00 50.66 165 SER A O 1
ATOM 1233 N N . ALA A 1 166 ? -59.854 2.031 31.506 1.00 52.97 166 ALA A N 1
ATOM 1234 C CA . ALA A 1 166 ? -61.147 1.718 32.086 1.00 52.97 166 ALA A CA 1
ATOM 1235 C C . ALA A 1 166 ? -61.605 2.954 32.863 1.00 52.97 166 ALA A C 1
ATOM 1237 O O . ALA A 1 166 ? -60.914 3.345 33.796 1.00 52.97 166 ALA A O 1
ATOM 1238 N N . LEU A 1 167 ? -62.782 3.483 32.506 1.00 53.41 167 LEU A N 1
ATOM 1239 C CA . LEU A 1 167 ? -63.587 4.479 33.240 1.00 53.41 167 LEU A CA 1
ATOM 1240 C C . LEU A 1 167 ? -63.676 5.916 32.699 1.00 53.41 167 LEU A C 1
ATOM 1242 O O . LEU A 1 167 ? -63.906 6.810 33.497 1.00 53.41 167 LEU A O 1
ATOM 1246 N N . GLU A 1 168 ? -63.681 6.155 31.383 1.00 53.81 168 GLU A N 1
ATOM 1247 C CA . GLU A 1 168 ? -64.311 7.389 30.863 1.00 53.81 168 GLU A CA 1
ATOM 1248 C C . GLU A 1 168 ? -64.844 7.224 29.425 1.00 53.81 168 GLU A C 1
ATOM 1250 O O . GLU A 1 168 ? -64.167 7.476 28.434 1.00 53.81 168 GLU A O 1
ATOM 1255 N N . SER A 1 169 ? -66.069 6.700 29.308 1.00 48.00 169 SER A N 1
ATOM 1256 C CA . SER A 1 169 ? -67.055 7.037 28.255 1.00 48.00 169 SER A CA 1
ATOM 1257 C C . SER A 1 169 ? -68.343 6.228 28.457 1.00 48.00 169 SER A C 1
ATOM 1259 O O . SER A 1 169 ? -68.788 5.457 27.612 1.00 48.00 169 SER A O 1
ATOM 1261 N N . VAL A 1 170 ? -68.968 6.417 29.618 1.00 58.09 170 VAL A N 1
ATOM 1262 C CA . VAL A 1 170 ? -70.432 6.446 29.676 1.00 58.09 170 VAL A CA 1
ATOM 1263 C C . VAL A 1 170 ? -70.774 7.922 29.563 1.00 58.09 170 VAL A C 1
ATOM 1265 O O . VAL A 1 170 ? -70.518 8.631 30.526 1.00 58.09 170 VAL A O 1
ATOM 1268 N N . ASP A 1 171 ? -71.210 8.374 28.383 1.00 53.22 171 ASP A N 1
ATOM 1269 C CA . ASP A 1 171 ? -72.307 9.342 28.186 1.00 53.22 171 ASP A CA 1
ATOM 1270 C C . ASP A 1 171 ? -72.363 9.797 26.709 1.00 53.22 171 ASP A C 1
ATOM 1272 O O . ASP A 1 171 ? -71.573 10.624 26.253 1.00 53.22 171 ASP A O 1
ATOM 1276 N N . SER A 1 172 ? -73.255 9.202 25.917 1.00 50.47 172 SER A N 1
ATOM 1277 C CA . SER A 1 172 ? -73.934 9.867 24.791 1.00 50.47 172 SER A CA 1
ATOM 1278 C C . SER A 1 172 ? -75.063 8.976 24.269 1.00 50.47 172 SER A C 1
ATOM 1280 O O . SER A 1 172 ? -74.844 7.965 23.609 1.00 50.47 172 SER A O 1
ATOM 1282 N N . SER A 1 173 ? -76.267 9.370 24.670 1.00 52.62 173 SER A N 1
ATOM 1283 C CA . SER A 1 173 ? -77.567 9.283 24.001 1.00 52.62 173 SER A CA 1
ATOM 1284 C C . SER A 1 173 ? -77.605 8.711 22.574 1.00 52.62 173 SER A C 1
ATOM 1286 O O . SER A 1 173 ? -77.041 9.312 21.661 1.00 52.62 173 SER A O 1
ATOM 1288 N N . ASP A 1 174 ? -78.304 7.585 22.395 1.00 45.34 174 ASP A N 1
ATOM 1289 C CA . ASP A 1 174 ? -79.584 7.425 21.657 1.00 45.34 174 ASP A CA 1
ATOM 1290 C C . ASP A 1 174 ? -79.865 5.942 21.334 1.00 45.34 174 ASP A C 1
ATOM 1292 O O . ASP A 1 174 ? -78.987 5.257 20.759 1.00 45.34 174 ASP A O 1
#

Secondary structure (DSSP, 8-state):
-HHHHHHHHHHHHHHHHHHHHHHTTTS-HHHHHHHHHHHHHHHHHHHHHHTT--GGGSSPPTTSGGGHHHHHHHHHHHHHHHHHHHHHHHHHHHHHHHHHHTTHHHHHHHHHHHHH-PPPPHHHHHHHHHHHHHHHHHHHH--PPP---SSSSSS-S-------SSS-------

pLDDT: mean 81.9, std 17.75, range [38.5, 97.69]

Foldseek 3Di:
DVVVVVVVVVVVLLVVLQVLLVVVVPDPLVVVLVVVVVVVCVVVVVVCVVVVHDPVCPDPPPVNPPCPVVVVVCVVVVSVVSSVLSVVCVVPNSVLSVLVVQLCLVVVVVCCCVVPVDDDDPVSVVVSVVSNVVSVCCVVPVDDDDPPDDDPDPPPDDDDDDDDPPDPDPDDDD